Protein AF-A0A455SER4-F1 (afdb_monomer_lite)

Organism: NCBI:txid2490863

Secondary structure (DSSP, 8-state):
----HHHHHHHHHHHHHHHHHHHHHHHHHHHHHHHTT-HHHHHHHHHHHHHHHHHHHHHHHHHHHHHHHHHHHHPEEEEEEEEEEEEEEEEETTEEEEEEEEEEEEE-TTS-EEEEEEEEEHHHHHHHT--TT-EEEEEEETTEEEEEEEE-

Sequence (152 aa):
MLKDPQKKAILRQERRIGLLALLFASVCFILLLLFCNRSEVSVLFSILFLVGAIILALFDGFTRRNKKQWLARHGVSILAQITRIEERQWKADSGHYECYILHLEWISDTGRIYHFQQEIPWTQYHYQRYTPGSWCTVHIDPDDPTFYHVEA

Foldseek 3Di:
DPPDPLVVVLVVLVVVLVVLVVVLVVVLVVQCVVCVPPPVSVVVSVVVNVVSVVVSVVSVVVSVVSLVVCLVPQWDKDKWFFADKDWDWDDDPVGIFIKIKTWTWDQDPVRDIDIDIDIGGPVVCVVVVDDGGDIWIKTARPVGRVSIDTPD

Radius of gyration: 19.53 Å; chains: 1; 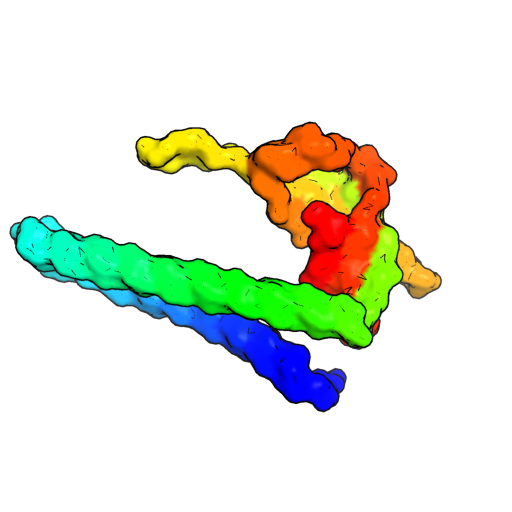bounding box: 49×31×50 Å

Structure (mmCIF, N/CA/C/O backbone):
data_AF-A0A455SER4-F1
#
_entry.id   AF-A0A455SER4-F1
#
loop_
_atom_site.group_PDB
_atom_site.id
_atom_site.type_symbol
_atom_site.label_atom_id
_atom_site.label_alt_id
_atom_site.label_comp_id
_atom_site.label_asym_id
_atom_site.label_entity_id
_atom_site.label_seq_id
_atom_site.pdbx_PDB_ins_code
_atom_site.Cartn_x
_atom_site.Cartn_y
_atom_site.Cartn_z
_atom_site.occupancy
_atom_site.B_iso_or_equiv
_atom_site.auth_seq_id
_atom_site.auth_comp_id
_atom_site.auth_asym_id
_atom_site.auth_atom_id
_atom_site.pdbx_PDB_model_num
ATOM 1 N N . MET A 1 1 ? -17.302 -14.352 -3.147 1.00 47.25 1 MET A N 1
ATOM 2 C CA . MET A 1 1 ? -17.725 -14.386 -4.572 1.00 47.25 1 MET A CA 1
ATOM 3 C C . MET A 1 1 ? -17.657 -12.950 -5.092 1.00 47.25 1 MET A C 1
ATOM 5 O O . MET A 1 1 ? -18.472 -12.151 -4.661 1.00 47.25 1 MET A O 1
ATOM 9 N N . LEU A 1 2 ? -16.666 -12.573 -5.916 1.00 53.22 2 LEU A N 1
ATOM 10 C CA . LEU A 1 2 ? -16.524 -11.189 -6.415 1.00 53.22 2 LEU A CA 1
ATOM 11 C C . LEU A 1 2 ? -17.701 -10.833 -7.341 1.00 53.22 2 LEU A C 1
ATOM 13 O O . LEU A 1 2 ? -17.657 -11.144 -8.533 1.00 53.22 2 LEU A O 1
ATOM 17 N N . LYS A 1 3 ? -18.757 -10.229 -6.785 1.00 66.25 3 LYS A N 1
ATOM 18 C CA . LYS A 1 3 ? -19.923 -9.745 -7.543 1.00 66.25 3 LYS A CA 1
ATOM 19 C C . LYS A 1 3 ? -19.673 -8.396 -8.219 1.00 66.25 3 LYS A C 1
ATOM 21 O O . LYS A 1 3 ? -20.379 -8.077 -9.167 1.00 66.25 3 LYS A O 1
ATOM 26 N N . ASP A 1 4 ? -18.657 -7.647 -7.792 1.00 80.50 4 ASP A N 1
ATOM 27 C CA . ASP A 1 4 ? -18.349 -6.344 -8.376 1.00 80.50 4 ASP A CA 1
ATOM 28 C C . ASP A 1 4 ? -17.387 -6.467 -9.585 1.00 80.50 4 ASP A C 1
ATOM 30 O O . ASP A 1 4 ? -16.215 -6.848 -9.423 1.00 80.50 4 ASP A O 1
ATOM 34 N N . PRO A 1 5 ? -17.849 -6.154 -10.814 1.00 84.00 5 PRO A N 1
ATOM 35 C CA . PRO A 1 5 ? -17.015 -6.197 -12.011 1.00 84.00 5 PRO A CA 1
ATOM 36 C C . PRO A 1 5 ? -15.859 -5.182 -11.979 1.00 84.00 5 PRO A C 1
ATOM 38 O O . PRO A 1 5 ? -14.802 -5.474 -12.547 1.00 84.00 5 PRO A O 1
ATOM 41 N N . GLN A 1 6 ? -16.008 -4.040 -11.299 1.00 84.81 6 GLN A N 1
ATOM 42 C CA . GLN A 1 6 ? -14.956 -3.028 -11.156 1.00 84.81 6 GLN A CA 1
ATOM 43 C C . GLN A 1 6 ? -13.841 -3.519 -10.234 1.00 84.81 6 GLN A C 1
ATOM 45 O O . GLN A 1 6 ? -12.675 -3.496 -10.634 1.00 84.81 6 GLN A O 1
ATOM 50 N N . LYS A 1 7 ? -14.175 -4.067 -9.057 1.00 85.44 7 LYS A N 1
ATOM 51 C CA . LYS A 1 7 ? -13.174 -4.669 -8.155 1.00 85.44 7 LYS A CA 1
ATOM 52 C C . LYS A 1 7 ? -12.386 -5.774 -8.865 1.00 85.44 7 LYS A C 1
ATOM 54 O O . LYS A 1 7 ? -11.157 -5.828 -8.799 1.00 85.44 7 LYS A O 1
ATOM 59 N N . LYS A 1 8 ? -13.077 -6.635 -9.622 1.00 87.06 8 LYS A N 1
ATOM 60 C CA . LYS A 1 8 ? -12.439 -7.701 -10.412 1.00 87.06 8 LYS A CA 1
ATOM 61 C C . LYS A 1 8 ? -11.507 -7.151 -11.495 1.00 87.06 8 LYS A C 1
ATOM 63 O O . LYS A 1 8 ? -10.473 -7.764 -11.765 1.00 87.06 8 LYS A O 1
ATOM 68 N N . ALA A 1 9 ? -11.860 -6.033 -12.128 1.00 87.38 9 ALA A N 1
ATOM 69 C CA . ALA A 1 9 ? -11.006 -5.369 -13.107 1.00 87.38 9 ALA A CA 1
ATOM 70 C C . ALA A 1 9 ? -9.727 -4.821 -12.456 1.00 87.38 9 ALA A C 1
ATOM 72 O O . ALA A 1 9 ? -8.644 -5.092 -12.972 1.00 87.38 9 ALA A O 1
ATOM 73 N N . ILE A 1 10 ? -9.839 -4.166 -11.295 1.00 87.00 10 ILE A N 1
ATOM 74 C CA . ILE A 1 10 ? -8.695 -3.632 -10.536 1.00 87.00 10 ILE A CA 1
ATOM 75 C C . ILE A 1 10 ? -7.736 -4.762 -10.139 1.00 87.00 10 ILE A C 1
ATOM 77 O O . ILE A 1 10 ? -6.555 -4.708 -10.470 1.00 87.00 10 ILE A O 1
ATOM 81 N N . LEU A 1 11 ? -8.244 -5.845 -9.542 1.00 86.44 11 LEU A N 1
ATOM 82 C CA . LEU A 1 11 ? -7.418 -6.997 -9.149 1.00 86.44 11 LEU A CA 1
ATOM 83 C C . LEU A 1 11 ? -6.730 -7.676 -10.344 1.00 86.44 11 LEU A C 1
ATOM 85 O O . LEU A 1 11 ? -5.589 -8.132 -10.254 1.00 86.44 11 LEU A O 1
ATOM 89 N N . ARG A 1 12 ? -7.414 -7.768 -11.492 1.00 87.31 12 ARG A N 1
ATOM 90 C CA . ARG A 1 12 ? -6.798 -8.272 -12.731 1.00 87.31 12 ARG A CA 1
ATOM 91 C C . ARG A 1 12 ? -5.705 -7.333 -13.227 1.00 87.31 12 ARG A C 1
ATOM 93 O O . ARG A 1 12 ? -4.706 -7.818 -13.750 1.00 87.31 12 ARG A O 1
ATOM 100 N N . GLN A 1 13 ? -5.903 -6.026 -13.099 1.00 86.31 13 GLN A N 1
ATOM 101 C CA . GLN A 1 13 ? -4.937 -5.021 -13.517 1.00 86.31 13 GLN A CA 1
ATOM 102 C C . GLN A 1 13 ? -3.674 -5.064 -12.648 1.00 86.31 13 GLN A C 1
ATOM 104 O O . GLN A 1 13 ? -2.589 -5.143 -13.216 1.00 86.31 13 GLN A O 1
ATOM 109 N N . GLU A 1 14 ? -3.797 -5.159 -11.319 1.00 84.69 14 GLU A N 1
ATOM 110 C CA . GLU A 1 14 ? -2.652 -5.343 -10.404 1.00 84.69 14 GLU A CA 1
ATOM 111 C C . GLU A 1 14 ? -1.818 -6.581 -10.789 1.00 84.69 14 GLU A C 1
ATOM 113 O O . GLU A 1 14 ? -0.600 -6.501 -10.948 1.00 84.69 14 GLU A O 1
ATOM 118 N N . ARG A 1 15 ? -2.476 -7.721 -11.054 1.00 85.69 15 ARG A N 1
ATOM 119 C CA . ARG A 1 15 ? -1.786 -8.948 -11.499 1.00 85.69 15 ARG A CA 1
ATOM 120 C C . ARG A 1 15 ? -1.098 -8.789 -12.857 1.00 85.69 15 ARG A C 1
ATOM 122 O O . ARG A 1 15 ? -0.005 -9.315 -13.058 1.00 85.69 15 ARG A O 1
ATOM 129 N N . ARG A 1 16 ? -1.734 -8.089 -13.802 1.00 86.50 16 ARG A N 1
ATOM 130 C CA . ARG A 1 16 ? -1.175 -7.851 -15.143 1.00 86.50 16 ARG A CA 1
ATOM 131 C C . ARG A 1 16 ? 0.046 -6.944 -15.096 1.00 86.50 16 ARG A C 1
ATOM 133 O O . ARG A 1 16 ? 0.988 -7.215 -15.827 1.00 86.50 16 ARG A O 1
ATOM 140 N N . ILE A 1 17 ? 0.048 -5.919 -14.248 1.00 85.31 17 ILE A N 1
ATOM 141 C CA . ILE A 1 17 ? 1.193 -5.010 -14.102 1.00 85.31 17 ILE A CA 1
ATOM 142 C C . ILE A 1 17 ? 2.420 -5.777 -13.614 1.00 85.31 17 ILE A C 1
ATOM 144 O O . ILE A 1 17 ? 3.478 -5.656 -14.224 1.00 85.31 17 ILE A O 1
ATOM 148 N N . GLY A 1 18 ? 2.269 -6.636 -12.599 1.00 81.00 18 GLY A N 1
ATOM 149 C CA . GLY A 1 18 ? 3.369 -7.481 -12.122 1.00 81.00 18 GLY A CA 1
ATOM 150 C C . GLY A 1 18 ? 3.931 -8.401 -13.213 1.00 81.00 18 GLY A C 1
ATOM 151 O O . GLY A 1 18 ? 5.145 -8.479 -13.395 1.00 81.00 18 GLY A O 1
ATOM 152 N N . LEU A 1 19 ? 3.057 -9.045 -13.995 1.00 87.94 19 LEU A N 1
ATOM 153 C CA . LEU A 1 19 ? 3.478 -9.905 -15.107 1.00 87.94 19 LEU A CA 1
ATOM 154 C C . LEU A 1 19 ? 4.191 -9.111 -16.215 1.00 87.94 19 LEU A C 1
ATOM 156 O O . LEU A 1 19 ? 5.236 -9.534 -16.702 1.00 87.94 19 LEU A O 1
ATOM 160 N N . LEU A 1 20 ? 3.639 -7.959 -16.608 1.00 86.94 20 LEU A N 1
ATOM 161 C CA . LEU A 1 20 ? 4.221 -7.094 -17.635 1.00 86.94 20 LEU A CA 1
ATOM 162 C C . LEU A 1 20 ? 5.584 -6.552 -17.204 1.00 86.94 20 LEU A C 1
ATOM 164 O O . LEU A 1 20 ? 6.504 -6.553 -18.015 1.00 86.94 20 LEU A O 1
ATOM 168 N N . ALA A 1 21 ? 5.737 -6.153 -15.940 1.00 83.06 21 ALA A N 1
ATOM 169 C CA . ALA A 1 21 ? 7.014 -5.704 -15.395 1.00 83.06 21 ALA A CA 1
ATOM 170 C C . ALA A 1 21 ? 8.077 -6.816 -15.438 1.00 83.06 21 ALA A C 1
ATOM 172 O O . ALA A 1 21 ? 9.214 -6.567 -15.834 1.00 83.06 21 ALA A O 1
ATOM 173 N N . LEU A 1 22 ? 7.701 -8.055 -15.106 1.00 85.06 22 LEU A N 1
ATOM 174 C CA . LEU A 1 22 ? 8.615 -9.202 -15.117 1.00 85.06 22 LEU A CA 1
ATOM 175 C C . LEU A 1 22 ? 9.032 -9.600 -16.541 1.00 85.06 22 LEU A C 1
ATOM 177 O O . LEU A 1 22 ? 10.211 -9.861 -16.799 1.00 85.06 22 LEU A O 1
ATOM 181 N N . LEU A 1 23 ? 8.083 -9.597 -17.482 1.00 87.38 23 LEU A N 1
ATOM 182 C CA . LEU A 1 23 ? 8.360 -9.822 -18.903 1.00 87.38 23 LEU A CA 1
ATOM 183 C C . LEU A 1 23 ? 9.261 -8.726 -19.472 1.00 87.38 23 LEU A C 1
ATOM 185 O O . LEU A 1 23 ? 10.238 -9.031 -20.150 1.00 87.38 23 LEU A O 1
ATOM 189 N N . PHE A 1 24 ? 8.968 -7.464 -19.158 1.00 84.44 24 PHE A N 1
ATOM 190 C CA . PHE A 1 24 ? 9.770 -6.326 -19.586 1.00 84.44 24 PHE A CA 1
ATOM 191 C C . PHE A 1 24 ? 11.208 -6.426 -19.072 1.00 84.44 24 PHE A C 1
ATOM 193 O O . PHE A 1 24 ? 12.141 -6.364 -19.868 1.00 84.44 24 PHE A O 1
ATOM 200 N N . ALA A 1 25 ? 11.397 -6.691 -17.776 1.00 81.56 25 ALA A N 1
ATOM 201 C CA . ALA A 1 25 ? 12.722 -6.880 -17.189 1.00 81.56 25 ALA A CA 1
ATOM 202 C C . ALA A 1 25 ? 13.498 -8.027 -17.861 1.00 81.56 25 ALA A C 1
ATOM 204 O O . ALA A 1 25 ? 14.681 -7.879 -18.166 1.00 81.56 25 ALA A O 1
ATOM 205 N N . SER A 1 26 ? 12.822 -9.141 -18.153 1.00 84.44 26 SER A N 1
ATOM 206 C CA . SER A 1 26 ? 13.428 -10.307 -18.808 1.00 84.44 26 SER A CA 1
ATOM 207 C C . SER A 1 26 ? 13.861 -10.000 -20.245 1.00 84.44 26 SER A C 1
ATOM 209 O O . SER A 1 26 ? 14.977 -10.334 -20.642 1.00 84.44 26 SER A O 1
ATOM 211 N N . VAL A 1 27 ? 13.010 -9.320 -21.020 1.00 85.19 27 VAL A N 1
ATOM 212 C CA . VAL A 1 27 ? 13.325 -8.892 -22.392 1.00 85.19 27 VAL A CA 1
ATOM 213 C C . VAL A 1 27 ? 14.493 -7.909 -22.390 1.00 85.19 27 VAL A C 1
ATOM 215 O O . VAL A 1 27 ? 15.440 -8.088 -23.154 1.00 85.19 27 VAL A O 1
ATOM 218 N N . CYS A 1 28 ? 14.483 -6.918 -21.498 1.00 79.50 28 CYS A N 1
ATOM 219 C CA . CYS A 1 28 ? 15.575 -5.956 -21.375 1.00 79.50 28 CYS A CA 1
ATOM 220 C C . CYS A 1 28 ? 16.900 -6.630 -20.997 1.00 79.50 28 CYS A C 1
ATOM 222 O O . CYS A 1 28 ? 17.925 -6.300 -21.586 1.00 79.50 28 CYS A O 1
ATOM 224 N N . PHE A 1 29 ? 16.885 -7.613 -20.092 1.00 79.69 29 PHE A N 1
ATOM 225 C CA . PHE A 1 29 ? 18.078 -8.375 -19.719 1.00 79.69 29 PHE A CA 1
ATOM 226 C C . PHE A 1 29 ? 18.653 -9.184 -20.893 1.00 79.69 29 PHE A C 1
ATOM 228 O O . PHE A 1 29 ? 19.852 -9.114 -21.158 1.00 79.69 29 PHE A O 1
ATOM 235 N N . ILE A 1 30 ? 17.806 -9.895 -21.649 1.00 82.81 30 ILE A N 1
ATOM 236 C CA . ILE A 1 30 ? 18.233 -10.664 -22.834 1.00 82.81 30 ILE A CA 1
ATOM 237 C C . ILE A 1 30 ? 18.843 -9.738 -23.892 1.00 82.81 30 ILE A C 1
ATOM 239 O O . ILE A 1 30 ? 19.892 -10.041 -24.458 1.00 82.81 30 ILE A O 1
ATOM 243 N N . LEU A 1 31 ? 18.212 -8.593 -24.149 1.00 75.75 31 LEU A N 1
ATOM 244 C CA . LEU A 1 31 ? 18.703 -7.625 -25.130 1.00 75.75 31 LEU A CA 1
ATOM 245 C C . LEU A 1 31 ? 20.033 -6.998 -24.692 1.00 75.75 31 LEU A C 1
ATOM 247 O O . LEU A 1 31 ? 20.923 -6.819 -25.522 1.00 75.75 31 LEU A O 1
ATOM 251 N N . LEU A 1 32 ? 20.209 -6.738 -23.396 1.00 75.38 32 LEU A N 1
ATOM 252 C CA . LEU A 1 32 ? 21.469 -6.238 -22.847 1.00 75.38 32 LEU A CA 1
ATOM 253 C C . LEU A 1 32 ? 22.604 -7.258 -23.040 1.00 75.38 32 LEU A C 1
ATOM 255 O O . LEU A 1 32 ? 23.692 -6.879 -23.469 1.00 75.38 32 LEU A O 1
ATOM 259 N N . LEU A 1 33 ? 22.337 -8.554 -22.833 1.00 78.25 33 LEU A N 1
ATOM 260 C CA . LEU A 1 33 ? 23.305 -9.626 -23.103 1.00 78.25 33 LEU A CA 1
ATOM 261 C C . LEU A 1 33 ? 23.669 -9.739 -24.591 1.00 78.25 33 LEU A C 1
ATOM 263 O O . LEU A 1 33 ? 24.837 -9.937 -24.922 1.00 78.25 33 LEU A O 1
ATOM 267 N N . LEU A 1 34 ? 22.692 -9.607 -25.492 1.00 76.94 34 LEU A N 1
ATOM 268 C CA . LEU A 1 34 ? 22.904 -9.776 -26.935 1.00 76.94 34 LEU A CA 1
ATOM 269 C C . LEU A 1 34 ? 23.644 -8.600 -27.587 1.00 76.94 34 LEU A C 1
ATOM 271 O O . LEU A 1 34 ? 24.366 -8.795 -28.564 1.00 76.94 34 LEU A O 1
ATOM 275 N N . PHE A 1 35 ? 23.469 -7.383 -27.070 1.00 73.81 35 PHE A N 1
ATOM 276 C CA . PHE A 1 35 ? 23.924 -6.158 -27.737 1.00 73.81 35 PHE A CA 1
ATOM 277 C C . PHE A 1 35 ? 24.961 -5.351 -26.948 1.00 73.81 35 PHE A C 1
ATOM 279 O O . PHE A 1 35 ? 25.285 -4.229 -27.337 1.00 73.81 35 PHE A O 1
ATOM 286 N N . CYS A 1 36 ? 25.546 -5.945 -25.903 1.00 64.50 36 CYS A N 1
ATOM 287 C CA . CYS A 1 36 ? 26.520 -5.315 -25.003 1.00 64.50 36 CYS A CA 1
ATOM 288 C C . CYS A 1 36 ? 27.722 -4.647 -25.720 1.00 64.50 36 CYS A C 1
ATOM 290 O O . CYS A 1 36 ? 28.297 -3.696 -25.204 1.00 64.50 36 CYS A O 1
ATOM 292 N N . ASN A 1 37 ? 28.064 -5.079 -26.944 1.00 66.62 37 ASN A N 1
ATOM 293 C CA . ASN A 1 37 ? 29.221 -4.586 -27.709 1.00 66.62 37 ASN A CA 1
ATOM 294 C C . ASN A 1 37 ? 28.912 -3.533 -28.799 1.00 66.62 37 ASN A C 1
ATOM 296 O O . ASN A 1 37 ? 29.829 -3.140 -29.520 1.00 66.62 37 ASN A O 1
ATOM 300 N N . ARG A 1 38 ? 27.662 -3.069 -28.970 1.00 75.25 38 ARG A N 1
ATOM 301 C CA . ARG A 1 38 ? 27.318 -2.029 -29.970 1.00 75.25 38 ARG A CA 1
ATOM 302 C C . ARG A 1 38 ? 26.713 -0.788 -29.314 1.00 75.25 38 ARG A C 1
ATOM 304 O O . ARG A 1 38 ? 25.550 -0.791 -28.918 1.00 75.25 38 ARG A O 1
ATOM 311 N N . SER A 1 39 ? 27.492 0.293 -29.273 1.00 69.50 39 SER A N 1
ATOM 312 C CA . SER A 1 39 ? 27.138 1.576 -28.645 1.00 69.50 39 SER A CA 1
ATOM 313 C C . SER A 1 39 ? 25.890 2.250 -29.230 1.00 69.50 39 SER A C 1
ATOM 315 O O . SER A 1 39 ? 25.154 2.909 -28.509 1.00 69.50 39 SER A O 1
ATOM 317 N N . GLU A 1 40 ? 25.603 2.073 -30.519 1.00 73.19 40 GLU A N 1
ATOM 318 C CA . GLU A 1 40 ? 24.405 2.655 -31.149 1.00 73.19 40 GLU A CA 1
ATOM 319 C C . GLU A 1 40 ? 23.118 1.936 -30.721 1.00 73.19 40 GLU A C 1
ATOM 321 O O . GLU A 1 40 ? 22.054 2.538 -30.571 1.00 73.19 40 GLU A O 1
ATOM 326 N N . VAL A 1 41 ? 23.224 0.631 -30.474 1.00 73.25 41 VAL A N 1
ATOM 327 C CA . VAL A 1 41 ? 22.095 -0.221 -30.107 1.00 73.25 41 VAL A CA 1
ATOM 328 C C . VAL A 1 41 ? 21.752 -0.058 -28.620 1.00 73.25 41 VAL A C 1
ATOM 330 O O . VAL A 1 41 ? 20.578 -0.094 -28.245 1.00 73.25 41 VAL A O 1
ATOM 333 N N . SER A 1 42 ? 22.748 0.208 -27.772 1.00 69.12 42 SER A N 1
ATOM 334 C CA . SER A 1 42 ? 22.532 0.445 -26.341 1.00 69.12 42 SER A CA 1
ATOM 335 C C . SER A 1 42 ? 21.749 1.736 -26.057 1.00 69.12 42 SER A C 1
ATOM 337 O O . SER A 1 42 ? 20.922 1.754 -25.142 1.00 69.12 42 SER A O 1
ATOM 339 N N . VAL A 1 43 ? 21.923 2.791 -26.864 1.00 76.56 43 VAL A N 1
ATOM 340 C CA . VAL A 1 43 ? 21.170 4.054 -26.720 1.00 76.56 43 VAL A CA 1
ATOM 341 C C . VAL A 1 43 ? 19.686 3.848 -27.029 1.00 76.56 43 VAL A C 1
ATOM 343 O O . VAL A 1 43 ? 18.830 4.246 -26.238 1.00 76.56 43 VAL A O 1
ATOM 346 N N . LEU A 1 44 ? 19.363 3.166 -28.132 1.00 76.75 44 LEU A N 1
ATOM 347 C CA . LEU A 1 44 ? 17.976 2.848 -28.491 1.00 76.75 44 LEU A CA 1
ATOM 348 C C . LEU A 1 44 ? 17.294 1.982 -27.423 1.00 76.75 44 LEU A C 1
ATOM 350 O O . LEU A 1 44 ? 16.145 2.244 -27.060 1.00 76.75 44 LEU A O 1
ATOM 354 N N . PHE A 1 45 ? 18.006 1.000 -26.861 1.00 76.75 45 PHE A N 1
ATOM 355 C CA . PHE A 1 45 ? 17.474 0.198 -25.759 1.00 76.75 45 PHE A CA 1
ATOM 356 C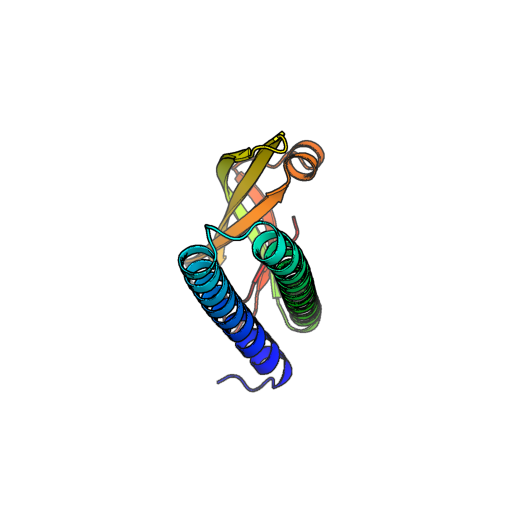 C . PHE A 1 45 ? 17.257 0.999 -24.484 1.00 76.75 45 PHE A C 1
ATOM 358 O O . PHE A 1 45 ? 16.251 0.787 -23.813 1.00 76.75 45 PHE A O 1
ATOM 365 N N . SER A 1 46 ? 18.137 1.948 -24.175 1.00 75.06 46 SER A N 1
ATOM 366 C CA . SER A 1 46 ? 17.979 2.824 -23.010 1.00 75.06 46 SER A CA 1
ATOM 367 C C . SER A 1 46 ? 16.721 3.691 -23.129 1.00 75.06 46 SER A C 1
ATOM 369 O O . SER A 1 46 ? 15.975 3.842 -22.162 1.00 75.06 46 SER A O 1
ATOM 371 N N . ILE A 1 47 ? 16.424 4.194 -24.333 1.00 82.75 47 ILE A N 1
ATOM 372 C CA . ILE A 1 47 ? 15.202 4.965 -24.609 1.00 82.75 47 ILE A CA 1
ATOM 373 C C . ILE A 1 47 ? 13.956 4.078 -24.484 1.00 82.75 47 ILE A C 1
ATOM 375 O O . ILE A 1 47 ? 13.002 4.453 -23.803 1.00 82.75 47 ILE A O 1
ATOM 379 N N . LEU A 1 48 ? 13.958 2.887 -25.091 1.00 83.06 48 LEU A N 1
ATOM 380 C CA . LEU A 1 48 ? 12.844 1.936 -24.979 1.00 83.06 48 LEU A CA 1
ATOM 381 C C . LEU A 1 48 ? 12.612 1.494 -23.529 1.00 83.06 48 LEU A C 1
ATOM 383 O O . LEU A 1 48 ? 11.463 1.379 -23.096 1.00 83.06 48 LEU A O 1
ATOM 387 N N . PHE A 1 49 ? 13.694 1.294 -22.775 1.00 83.88 49 PHE A N 1
ATOM 388 C CA . PHE A 1 49 ? 13.636 0.964 -21.359 1.00 83.88 49 PHE A CA 1
ATOM 389 C C . PHE A 1 49 ? 12.940 2.074 -20.564 1.00 83.88 49 PHE A C 1
ATOM 391 O O . PHE A 1 49 ? 11.995 1.817 -19.819 1.00 83.88 49 PHE A O 1
ATOM 398 N N . LEU A 1 50 ? 13.365 3.321 -20.778 1.00 83.12 50 LEU A N 1
ATOM 399 C CA . LEU A 1 50 ? 12.790 4.487 -20.116 1.00 83.12 50 LEU A CA 1
ATOM 400 C C . LEU A 1 50 ? 11.294 4.635 -20.429 1.00 83.12 50 LEU A C 1
ATOM 402 O O . LEU A 1 50 ? 10.488 4.809 -19.517 1.00 83.12 50 LEU A O 1
ATOM 406 N N . VAL A 1 51 ? 10.905 4.515 -21.701 1.00 87.19 51 VAL A N 1
ATOM 407 C CA . VAL A 1 51 ? 9.496 4.607 -22.117 1.00 87.19 51 VAL A CA 1
ATOM 408 C C . VAL A 1 51 ? 8.659 3.497 -21.475 1.00 87.19 51 VAL A C 1
ATOM 410 O O . VAL A 1 51 ? 7.587 3.775 -20.936 1.00 87.19 51 VAL A O 1
ATOM 413 N N . GLY A 1 52 ? 9.147 2.254 -21.473 1.00 83.25 52 GLY A N 1
ATOM 414 C CA . GLY A 1 52 ? 8.444 1.137 -20.840 1.00 83.25 52 GLY A CA 1
ATOM 415 C C . GLY A 1 52 ? 8.292 1.312 -19.327 1.00 83.25 52 GLY A C 1
ATOM 416 O O . GLY A 1 52 ? 7.203 1.091 -18.794 1.00 83.25 52 GLY A O 1
ATOM 417 N N . ALA A 1 53 ? 9.334 1.798 -18.647 1.00 83.62 53 ALA A N 1
ATOM 418 C CA . ALA A 1 53 ? 9.283 2.111 -17.221 1.00 83.62 53 ALA A CA 1
ATOM 419 C C . ALA A 1 53 ? 8.251 3.209 -16.905 1.00 83.62 53 ALA A C 1
ATOM 421 O O . ALA A 1 53 ? 7.468 3.061 -15.965 1.00 83.62 53 ALA A O 1
ATOM 422 N N . ILE A 1 54 ? 8.183 4.271 -17.719 1.00 86.75 54 ILE A N 1
ATOM 423 C CA . ILE A 1 54 ? 7.189 5.346 -17.565 1.00 86.75 54 ILE A CA 1
ATOM 424 C C . ILE A 1 54 ? 5.766 4.803 -17.742 1.00 86.75 54 ILE A C 1
ATOM 426 O O . ILE A 1 54 ? 4.892 5.097 -16.927 1.00 86.75 54 ILE A O 1
ATOM 430 N N . ILE A 1 55 ? 5.519 3.986 -18.771 1.00 87.12 55 ILE A N 1
ATOM 431 C CA . ILE A 1 55 ? 4.193 3.394 -19.013 1.00 87.12 55 ILE A CA 1
ATOM 432 C C . ILE A 1 55 ? 3.774 2.507 -17.834 1.00 87.12 55 ILE A C 1
ATOM 434 O O . ILE A 1 55 ? 2.637 2.614 -17.370 1.00 87.12 55 ILE A O 1
ATOM 438 N N . LEU A 1 56 ? 4.681 1.670 -17.318 1.00 86.44 56 LEU A N 1
ATOM 439 C CA . LEU A 1 56 ? 4.418 0.823 -16.150 1.00 86.44 56 LEU A CA 1
ATOM 440 C C . LEU A 1 56 ? 4.102 1.656 -14.902 1.00 86.44 56 LEU A C 1
ATOM 442 O O . LEU A 1 56 ? 3.119 1.367 -14.218 1.00 86.44 56 LEU A O 1
ATOM 446 N N . ALA A 1 57 ? 4.870 2.717 -14.643 1.00 82.88 57 ALA A N 1
ATOM 447 C CA . ALA A 1 57 ? 4.637 3.623 -13.519 1.00 82.88 57 ALA A CA 1
ATOM 448 C C . ALA A 1 57 ? 3.275 4.333 -13.618 1.00 82.88 57 ALA A C 1
ATOM 450 O O . ALA A 1 57 ? 2.544 4.427 -12.630 1.00 82.88 57 ALA A O 1
ATOM 451 N N . LEU A 1 58 ? 2.891 4.785 -14.817 1.00 86.38 58 LEU A N 1
ATOM 452 C CA . LEU A 1 58 ? 1.571 5.373 -15.057 1.00 86.38 58 LEU A CA 1
ATOM 453 C C . LEU A 1 58 ? 0.453 4.355 -14.801 1.00 86.38 58 LEU A C 1
ATOM 455 O O . LEU A 1 58 ? -0.521 4.676 -14.118 1.00 86.38 58 LEU A O 1
ATOM 459 N N . PHE A 1 59 ? 0.593 3.128 -15.308 1.00 87.31 59 PHE A N 1
ATOM 460 C CA . PHE A 1 59 ? -0.391 2.060 -15.107 1.00 87.31 59 PHE A CA 1
ATOM 461 C C . PHE A 1 59 ? -0.560 1.679 -13.633 1.00 87.31 59 PHE A C 1
ATOM 463 O O . PHE A 1 59 ? -1.697 1.503 -13.179 1.00 87.31 59 PHE A O 1
ATOM 470 N N . ASP A 1 60 ? 0.535 1.579 -12.881 1.00 84.69 60 ASP A N 1
ATOM 471 C CA . ASP A 1 60 ? 0.495 1.348 -11.434 1.00 84.69 60 ASP A CA 1
ATOM 472 C C . ASP A 1 60 ? -0.230 2.497 -10.720 1.00 84.69 60 ASP A C 1
ATOM 474 O O . ASP A 1 60 ? -1.199 2.274 -9.990 1.00 84.69 60 ASP A O 1
ATOM 478 N N . GLY A 1 61 ? 0.126 3.745 -11.040 1.00 86.00 61 GLY A N 1
ATOM 479 C CA . GLY A 1 61 ? -0.539 4.934 -10.507 1.00 86.00 61 GLY A CA 1
ATOM 480 C C . GLY A 1 61 ? -2.051 4.960 -10.768 1.00 86.00 61 GLY A C 1
ATOM 481 O O . GLY A 1 61 ? -2.833 5.230 -9.853 1.00 86.00 61 GLY A O 1
ATOM 482 N N . PHE A 1 62 ? -2.492 4.631 -11.986 1.00 88.06 62 PHE A N 1
ATOM 483 C CA . PHE A 1 62 ? -3.919 4.520 -12.313 1.00 88.06 62 PHE A CA 1
ATOM 484 C C . PHE A 1 62 ? -4.617 3.420 -11.511 1.00 88.06 62 PHE A C 1
ATOM 486 O O . PHE A 1 62 ? -5.721 3.630 -11.009 1.00 88.06 62 PHE A O 1
ATOM 493 N N . THR A 1 63 ? -3.974 2.264 -11.353 1.00 87.94 63 THR A N 1
ATOM 494 C CA . THR A 1 63 ? -4.544 1.129 -10.614 1.00 87.94 63 THR A CA 1
ATOM 495 C C . THR A 1 63 ? -4.732 1.475 -9.141 1.00 87.94 63 THR A C 1
ATOM 497 O O . THR A 1 63 ? -5.820 1.275 -8.598 1.00 87.94 63 THR A O 1
ATOM 500 N N . ARG A 1 64 ? -3.722 2.098 -8.518 1.00 86.88 64 ARG A N 1
ATOM 501 C CA . ARG A 1 64 ? -3.794 2.586 -7.133 1.00 86.88 64 ARG A CA 1
ATOM 502 C C . ARG A 1 64 ? -4.900 3.628 -6.950 1.00 86.88 64 ARG A C 1
ATOM 504 O O . ARG A 1 64 ? -5.662 3.547 -5.988 1.00 86.88 64 ARG A O 1
ATOM 511 N N . ARG A 1 65 ? -5.044 4.575 -7.886 1.00 88.25 65 ARG A N 1
ATOM 512 C CA . ARG A 1 65 ? -6.129 5.577 -7.858 1.00 88.25 65 ARG A CA 1
ATOM 513 C C . ARG A 1 65 ? -7.508 4.930 -7.958 1.00 88.25 65 ARG A C 1
ATOM 515 O O . ARG A 1 65 ? -8.380 5.264 -7.162 1.00 88.25 65 ARG A O 1
ATOM 522 N N . ASN A 1 66 ? -7.693 3.987 -8.880 1.00 89.94 66 ASN A N 1
ATOM 523 C CA . ASN A 1 66 ? -8.961 3.272 -9.044 1.00 89.94 66 ASN A CA 1
ATOM 524 C C . ASN A 1 66 ? -9.309 2.454 -7.795 1.00 89.94 66 ASN A C 1
ATOM 526 O O . ASN A 1 66 ? -10.454 2.477 -7.348 1.00 89.94 66 ASN A O 1
ATOM 530 N N . LYS A 1 67 ? -8.318 1.787 -7.191 1.00 90.25 67 LYS A N 1
ATOM 531 C CA . LYS A 1 67 ? -8.467 1.081 -5.913 1.00 90.25 67 LYS A CA 1
ATOM 532 C C . LYS A 1 67 ? -8.915 2.019 -4.797 1.00 90.25 67 LYS A C 1
ATOM 534 O O . LYS A 1 67 ? -9.916 1.738 -4.145 1.00 90.25 67 LYS A O 1
ATOM 539 N N . LYS A 1 68 ? -8.233 3.156 -4.628 1.00 89.88 68 LYS A N 1
ATOM 540 C CA . LYS A 1 68 ? -8.599 4.175 -3.634 1.00 89.88 68 LYS A CA 1
ATOM 541 C C . LYS A 1 68 ? -10.020 4.695 -3.853 1.00 89.88 68 LYS A C 1
ATOM 543 O O . LYS A 1 68 ? -10.793 4.760 -2.907 1.00 89.88 68 LYS A O 1
ATOM 548 N N . GLN A 1 69 ? -10.387 5.024 -5.091 1.00 90.56 69 GLN A N 1
ATOM 549 C CA . GLN A 1 69 ? -11.736 5.498 -5.420 1.00 90.56 69 GLN A CA 1
ATOM 550 C C . GLN A 1 69 ? -12.812 4.444 -5.153 1.00 90.56 69 GLN A C 1
ATOM 552 O O . GLN A 1 69 ? -13.891 4.784 -4.674 1.00 90.56 69 GLN A O 1
ATOM 557 N N . TRP A 1 70 ? -12.531 3.177 -5.458 1.00 92.94 70 TRP A N 1
ATOM 558 C CA . TRP A 1 70 ? -13.457 2.090 -5.169 1.00 92.94 70 TRP A CA 1
ATOM 559 C C . TRP A 1 70 ? -13.640 1.911 -3.658 1.00 92.94 70 TRP A C 1
ATOM 561 O O . TRP A 1 70 ? -14.775 1.861 -3.191 1.00 92.94 70 TRP A O 1
ATOM 571 N N . LEU A 1 71 ? -12.542 1.902 -2.893 1.00 93.50 71 LEU A N 1
ATOM 572 C CA . LEU A 1 71 ? -12.560 1.793 -1.430 1.00 93.50 71 LEU A CA 1
ATOM 573 C C . LEU A 1 71 ? -13.244 2.985 -0.756 1.00 93.50 71 LEU A C 1
ATOM 575 O O . LEU A 1 71 ? -13.960 2.796 0.216 1.00 93.50 71 LEU A O 1
ATOM 579 N N . ALA A 1 72 ? -13.102 4.192 -1.301 1.00 88.69 72 ALA A N 1
ATOM 580 C CA . ALA A 1 72 ? -13.807 5.369 -0.798 1.00 88.69 72 ALA A CA 1
ATOM 581 C C . ALA A 1 72 ? -15.336 5.284 -0.979 1.00 88.69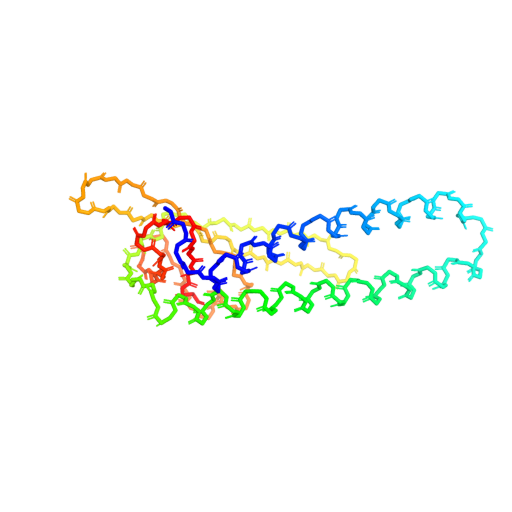 72 ALA A C 1
ATOM 583 O O . ALA A 1 72 ? -16.070 5.961 -0.268 1.00 88.69 72 ALA A O 1
ATOM 584 N N . ARG A 1 73 ? -15.823 4.488 -1.942 1.00 89.75 73 ARG A N 1
ATOM 585 C CA . ARG A 1 73 ? -17.261 4.338 -2.234 1.00 89.75 73 ARG A CA 1
ATOM 586 C C . ARG A 1 73 ? -17.892 3.108 -1.593 1.00 89.75 73 ARG A C 1
ATOM 588 O O . ARG A 1 73 ? -19.056 3.166 -1.217 1.00 89.75 73 ARG A O 1
ATOM 595 N N . HIS A 1 74 ? -17.153 2.005 -1.529 1.00 91.50 74 HIS A N 1
ATOM 596 C CA . HIS A 1 74 ? -17.684 0.694 -1.137 1.00 91.50 74 HIS A CA 1
ATOM 597 C C . HIS A 1 74 ? -16.959 0.078 0.060 1.00 91.50 74 HIS A C 1
ATOM 599 O O . HIS A 1 74 ? -17.435 -0.906 0.619 1.00 91.50 74 HIS A O 1
ATOM 605 N N . GLY A 1 75 ? -15.794 0.612 0.424 1.00 91.06 75 GLY A N 1
ATOM 606 C CA . GLY A 1 75 ? -15.026 0.132 1.561 1.00 91.06 75 GLY A CA 1
ATOM 607 C C . GLY A 1 75 ? -15.581 0.638 2.888 1.00 91.06 75 GLY A C 1
ATOM 608 O O . GLY A 1 75 ? -16.368 1.583 2.952 1.00 91.06 75 GLY A O 1
ATOM 609 N N . VAL A 1 76 ? -15.118 0.010 3.960 1.00 93.31 76 VAL A N 1
ATOM 610 C CA . VAL A 1 76 ? -15.364 0.430 5.339 1.00 93.31 76 VAL A CA 1
ATOM 611 C C . VAL A 1 76 ? -14.105 1.096 5.873 1.00 93.31 76 VAL A C 1
ATOM 613 O O . VAL A 1 76 ? -12.991 0.668 5.572 1.00 93.31 76 VAL A O 1
ATOM 616 N N . SER A 1 77 ? -14.291 2.161 6.648 1.00 94.38 77 SER A N 1
ATOM 617 C CA . SER A 1 77 ? -13.210 2.853 7.342 1.00 94.38 77 SER A CA 1
ATOM 618 C C . SER A 1 77 ? -13.011 2.250 8.729 1.00 94.38 77 SER A C 1
ATOM 620 O O . SER A 1 77 ? -13.968 2.136 9.496 1.00 94.38 77 SER A O 1
ATOM 622 N N . ILE A 1 78 ? -11.779 1.866 9.041 1.00 94.44 78 ILE A N 1
ATOM 623 C CA . ILE A 1 78 ? -11.370 1.353 10.350 1.00 94.44 78 ILE A CA 1
ATOM 624 C C . ILE A 1 78 ? -10.189 2.164 10.880 1.00 94.44 78 ILE A C 1
ATOM 626 O O . ILE A 1 78 ? -9.422 2.747 10.113 1.00 94.44 78 ILE A O 1
ATOM 630 N N . LEU A 1 79 ? -10.019 2.167 12.200 1.00 95.06 79 LEU A N 1
ATOM 631 C CA . LEU A 1 79 ? -8.822 2.697 12.844 1.00 95.06 79 LEU A CA 1
ATOM 632 C C . LEU A 1 79 ? -7.869 1.536 13.131 1.00 95.06 79 LEU A C 1
ATOM 634 O O . LEU A 1 79 ? -8.193 0.642 13.913 1.00 95.06 79 LEU A O 1
ATOM 638 N N . ALA A 1 80 ? -6.704 1.554 12.489 1.00 95.38 80 ALA A N 1
ATOM 639 C CA . ALA A 1 80 ? -5.625 0.604 12.731 1.00 95.38 80 ALA A CA 1
ATOM 640 C C . ALA A 1 80 ? -4.500 1.290 13.511 1.00 95.38 80 ALA A C 1
ATOM 642 O O . ALA A 1 80 ? -4.153 2.441 13.237 1.00 95.38 80 ALA A O 1
ATOM 643 N N . GLN A 1 81 ? -3.930 0.591 14.485 1.00 96.25 81 GLN A N 1
ATOM 644 C CA . GLN A 1 81 ? -2.834 1.099 15.297 1.00 96.25 81 GLN A CA 1
ATOM 645 C C . GLN A 1 81 ? -1.501 0.846 14.599 1.00 96.25 81 GLN A C 1
ATOM 647 O O . GLN A 1 81 ? -1.251 -0.260 14.127 1.00 96.25 81 GLN A O 1
ATOM 652 N N . ILE A 1 82 ? -0.614 1.835 14.570 1.00 95.31 82 ILE A N 1
ATOM 653 C CA . ILE A 1 82 ? 0.762 1.647 14.110 1.00 95.31 82 ILE A CA 1
ATOM 654 C C . ILE A 1 82 ? 1.503 0.812 15.151 1.00 95.31 82 ILE A C 1
ATOM 656 O O . ILE A 1 82 ? 1.694 1.249 16.282 1.00 95.31 82 ILE A O 1
ATOM 660 N N . THR A 1 83 ? 1.956 -0.377 14.780 1.00 96.12 83 THR A N 1
ATOM 661 C CA . THR A 1 83 ? 2.696 -1.267 15.686 1.00 96.12 83 THR A CA 1
ATOM 662 C C . THR A 1 83 ? 4.198 -1.102 15.537 1.00 96.12 83 THR A C 1
ATOM 664 O O . THR A 1 83 ? 4.943 -1.195 16.513 1.00 96.12 83 THR A O 1
ATOM 667 N N . ARG A 1 84 ? 4.661 -0.829 14.315 1.00 94.81 84 ARG A N 1
ATOM 668 C CA . ARG A 1 84 ? 6.078 -0.674 13.995 1.00 94.81 84 ARG A CA 1
ATOM 669 C C . ARG A 1 84 ? 6.259 0.263 12.812 1.00 94.81 84 ARG A C 1
ATOM 671 O O . ARG A 1 84 ? 5.443 0.305 11.899 1.00 94.81 84 ARG A O 1
ATOM 678 N N . ILE A 1 85 ? 7.380 0.969 12.815 1.00 93.25 85 ILE A N 1
ATOM 679 C CA . ILE A 1 85 ? 7.850 1.767 11.688 1.00 93.25 85 ILE A CA 1
ATOM 680 C C . ILE A 1 85 ? 9.182 1.158 11.257 1.00 93.25 85 ILE A C 1
ATOM 682 O O . ILE A 1 85 ? 10.070 0.943 12.082 1.00 93.25 85 ILE A O 1
ATOM 686 N N . GLU A 1 86 ? 9.287 0.786 9.989 1.00 94.12 86 GLU A N 1
ATOM 687 C CA . GLU A 1 86 ? 10.507 0.259 9.384 1.00 94.12 86 GLU A CA 1
ATOM 688 C C . GLU A 1 86 ? 11.078 1.313 8.447 1.00 94.12 86 GLU A C 1
ATOM 690 O O . GLU A 1 86 ? 10.396 1.786 7.546 1.00 94.12 86 GLU A O 1
ATOM 695 N N . GLU A 1 87 ? 12.334 1.668 8.655 1.00 90.75 87 GLU A N 1
ATOM 696 C CA . GLU A 1 87 ? 13.060 2.558 7.766 1.00 90.75 87 GLU A CA 1
ATOM 697 C C . GLU A 1 87 ? 13.760 1.739 6.680 1.00 90.75 87 GLU A C 1
ATOM 699 O O . GLU A 1 87 ? 14.428 0.740 6.966 1.00 90.75 87 GLU A O 1
ATOM 704 N N . ARG A 1 88 ? 13.607 2.157 5.423 1.00 89.31 88 ARG A N 1
ATOM 705 C CA . ARG A 1 88 ? 14.329 1.598 4.284 1.00 89.31 88 ARG A CA 1
ATOM 706 C C . ARG A 1 88 ? 15.142 2.682 3.616 1.00 89.31 88 ARG A C 1
ATOM 708 O O . ARG A 1 88 ? 14.603 3.622 3.039 1.00 89.31 88 ARG A O 1
ATOM 715 N N . GLN A 1 89 ? 16.451 2.481 3.642 1.00 86.56 89 GLN A N 1
ATOM 716 C CA . GLN A 1 89 ? 17.405 3.315 2.936 1.00 86.56 89 GLN A CA 1
ATOM 717 C C . GLN A 1 89 ? 18.030 2.520 1.795 1.00 86.56 89 GLN A C 1
ATOM 719 O O . GLN A 1 89 ? 18.473 1.384 1.984 1.00 86.56 89 GLN A O 1
ATOM 724 N N . TRP A 1 90 ? 18.110 3.126 0.615 1.00 82.00 90 TRP A N 1
ATOM 725 C CA . TRP A 1 90 ? 18.954 2.618 -0.460 1.00 82.00 90 TRP A CA 1
ATOM 726 C C . TRP A 1 90 ? 19.727 3.746 -1.127 1.00 82.00 90 TRP A C 1
ATOM 728 O O . TRP A 1 90 ? 19.256 4.872 -1.308 1.00 82.00 90 TRP A O 1
ATOM 738 N N . LYS A 1 91 ? 20.960 3.417 -1.504 1.00 74.12 91 LYS A N 1
ATOM 739 C CA . LYS A 1 91 ? 21.833 4.305 -2.256 1.00 74.12 91 LYS A CA 1
ATOM 740 C C . LYS A 1 91 ? 21.650 4.001 -3.737 1.00 74.12 91 LYS A C 1
ATOM 742 O O . LYS A 1 91 ? 21.946 2.892 -4.172 1.00 74.12 91 LYS A O 1
ATOM 747 N N . ALA A 1 92 ? 21.156 4.977 -4.485 1.00 70.44 92 ALA A N 1
ATOM 748 C CA . ALA A 1 92 ? 21.179 4.951 -5.940 1.00 70.44 92 ALA A CA 1
ATOM 749 C C . ALA A 1 92 ? 22.259 5.918 -6.441 1.00 70.44 92 ALA A C 1
ATOM 751 O O . ALA A 1 92 ? 22.659 6.838 -5.725 1.00 70.44 92 ALA A O 1
ATOM 752 N N . ASP A 1 93 ? 22.698 5.751 -7.686 1.00 69.12 93 ASP A N 1
ATOM 753 C CA . ASP A 1 93 ? 23.676 6.657 -8.306 1.00 69.12 93 ASP A CA 1
ATOM 754 C C . ASP A 1 93 ? 23.167 8.111 -8.375 1.00 69.12 93 ASP A C 1
ATOM 756 O O . ASP A 1 93 ? 23.956 9.052 -8.405 1.00 69.12 93 ASP A O 1
ATOM 760 N N . SER A 1 94 ? 21.843 8.304 -8.336 1.00 70.94 94 SER A N 1
ATOM 761 C CA . SER A 1 94 ? 21.172 9.608 -8.309 1.00 70.94 94 SER A CA 1
ATOM 762 C C . SER A 1 94 ? 20.997 10.220 -6.910 1.00 70.94 94 SER A C 1
ATOM 764 O O . SER A 1 94 ? 20.540 11.360 -6.823 1.00 70.94 94 SER A O 1
ATOM 766 N N . GLY A 1 95 ? 21.330 9.512 -5.821 1.00 72.25 95 GLY A N 1
ATOM 767 C CA . GLY A 1 95 ? 21.216 10.040 -4.455 1.00 72.25 95 GLY A CA 1
ATOM 768 C C . GLY A 1 95 ? 20.848 9.013 -3.379 1.00 72.25 95 GLY A C 1
ATOM 769 O O . GLY A 1 95 ? 20.830 7.800 -3.598 1.00 72.25 95 GLY A O 1
ATOM 770 N N . HIS A 1 96 ? 20.578 9.511 -2.171 1.00 74.19 96 HIS A N 1
ATOM 771 C CA . HIS A 1 96 ? 20.024 8.715 -1.074 1.00 74.19 96 HIS A CA 1
ATOM 772 C C . HIS A 1 96 ? 18.505 8.731 -1.155 1.00 74.19 96 HIS A C 1
ATOM 774 O O . HIS A 1 96 ? 17.890 9.796 -1.181 1.00 74.19 96 HIS A O 1
ATOM 780 N N . TYR A 1 97 ? 17.922 7.540 -1.219 1.00 78.69 97 TYR A N 1
ATOM 781 C CA . TYR A 1 97 ? 16.487 7.349 -1.151 1.00 78.69 97 TYR A CA 1
ATOM 782 C C . TYR A 1 97 ? 16.154 6.735 0.195 1.00 78.69 97 TYR A C 1
ATOM 784 O O . TYR A 1 97 ? 16.756 5.745 0.612 1.00 78.69 97 TYR A O 1
ATOM 792 N N . GLU A 1 98 ? 15.185 7.349 0.853 1.00 83.19 98 GLU A N 1
ATOM 793 C CA . GLU A 1 98 ? 14.701 6.944 2.157 1.00 83.19 98 GLU A CA 1
ATOM 794 C C . GLU A 1 98 ? 13.176 6.875 2.098 1.00 83.19 98 GLU A C 1
ATOM 796 O O . GLU A 1 98 ? 12.497 7.833 1.701 1.00 83.19 98 GLU A O 1
ATOM 801 N N . CYS A 1 99 ? 12.632 5.717 2.455 1.00 88.31 99 CYS A N 1
ATOM 802 C CA . CYS A 1 99 ? 11.206 5.540 2.663 1.00 88.31 99 CYS A CA 1
ATOM 803 C C . CYS A 1 99 ? 10.948 4.827 3.987 1.00 88.31 99 CYS A C 1
ATOM 805 O O . CYS A 1 99 ? 11.786 4.089 4.505 1.00 88.31 99 CYS A O 1
ATOM 807 N N . TYR A 1 100 ? 9.765 5.062 4.534 1.00 89.75 100 TYR A N 1
ATOM 808 C CA . TYR A 1 100 ? 9.313 4.458 5.775 1.00 89.75 100 TYR A CA 1
ATOM 809 C C . TYR A 1 100 ? 8.141 3.537 5.479 1.00 89.75 100 TYR A C 1
ATOM 811 O O . TYR A 1 100 ? 7.221 3.906 4.755 1.00 89.75 100 TYR A O 1
ATOM 819 N N . ILE A 1 101 ? 8.148 2.344 6.055 1.00 93.00 101 ILE A N 1
ATOM 820 C CA . ILE A 1 101 ? 7.027 1.414 6.011 1.00 93.00 101 ILE A CA 1
ATOM 821 C C . ILE A 1 101 ? 6.349 1.443 7.370 1.00 93.00 101 ILE A C 1
ATOM 823 O O . ILE A 1 101 ? 6.915 1.011 8.378 1.00 93.00 101 ILE A O 1
ATOM 827 N N . LEU A 1 102 ? 5.118 1.940 7.390 1.00 94.00 102 LEU A N 1
ATOM 828 C CA . LEU A 1 102 ? 4.237 1.793 8.536 1.00 94.00 102 LEU A CA 1
ATOM 829 C C . LEU A 1 102 ? 3.676 0.378 8.539 1.00 94.00 102 LEU A C 1
ATOM 831 O O . LEU A 1 102 ? 3.074 -0.054 7.556 1.00 94.00 102 LEU A O 1
ATOM 835 N N . HIS A 1 103 ? 3.841 -0.319 9.655 1.00 95.81 103 HIS A N 1
ATOM 836 C CA . HIS A 1 103 ? 3.155 -1.569 9.950 1.00 95.81 103 HIS A CA 1
ATOM 837 C C . HIS A 1 103 ? 2.001 -1.246 10.890 1.00 95.81 103 HIS A C 1
ATOM 839 O O . HIS A 1 103 ? 2.215 -0.670 11.960 1.00 95.81 103 HIS A O 1
ATOM 845 N N . LEU A 1 104 ? 0.785 -1.588 10.476 1.00 95.88 104 LEU A N 1
ATOM 846 C CA . LEU A 1 104 ? -0.430 -1.308 11.225 1.00 95.88 104 LEU A CA 1
ATOM 847 C C . LEU A 1 104 ? -1.167 -2.594 11.569 1.00 95.88 104 LEU A C 1
ATOM 849 O O . LEU A 1 104 ? -1.092 -3.583 10.838 1.00 95.88 104 LEU A O 1
ATOM 853 N N . GLU A 1 105 ? -1.916 -2.552 12.661 1.00 96.38 105 GLU A N 1
ATOM 854 C CA . GLU A 1 105 ? -2.720 -3.657 13.151 1.00 96.38 105 GLU A CA 1
ATOM 855 C C . GLU A 1 105 ? -4.140 -3.206 13.486 1.00 96.38 105 GLU A C 1
ATOM 857 O O . GLU A 1 105 ? -4.358 -2.144 14.069 1.00 96.38 105 GLU A O 1
ATOM 862 N N . TRP A 1 106 ? -5.118 -4.031 13.128 1.00 95.50 106 TRP A N 1
ATOM 863 C CA . TRP A 1 106 ? -6.505 -3.870 13.548 1.00 95.50 106 TRP A CA 1
ATOM 864 C C . TRP A 1 106 ? -7.039 -5.177 14.117 1.00 95.50 106 TRP A C 1
ATOM 866 O O . TRP A 1 106 ? -6.908 -6.239 13.503 1.00 95.50 106 TRP A O 1
ATOM 876 N N . ILE A 1 107 ? -7.687 -5.078 15.274 1.00 93.88 107 ILE A N 1
ATOM 877 C CA . ILE A 1 107 ? -8.404 -6.179 15.907 1.00 93.88 107 ILE A CA 1
ATOM 878 C C . ILE A 1 107 ? -9.887 -5.987 15.596 1.00 93.88 107 ILE A C 1
ATOM 880 O O . ILE A 1 107 ? -10.499 -5.013 16.028 1.00 93.88 107 ILE A O 1
ATOM 884 N N . SER A 1 108 ? -10.454 -6.904 14.820 1.00 90.38 108 SER A N 1
ATOM 885 C CA . SER A 1 108 ? -11.888 -6.894 14.509 1.00 90.38 108 SER A CA 1
ATOM 886 C C . SER A 1 108 ? -12.746 -7.260 15.722 1.00 90.38 108 SER A C 1
ATOM 888 O O . SER A 1 108 ? -12.265 -7.898 16.657 1.00 90.38 108 SER A O 1
ATOM 890 N N . ASP A 1 109 ? -14.049 -6.987 15.647 1.00 88.44 109 ASP A N 1
ATOM 891 C CA . ASP A 1 109 ? -15.027 -7.335 16.695 1.00 88.44 109 ASP A CA 1
ATOM 892 C C . ASP A 1 109 ? -15.082 -8.843 17.007 1.00 88.44 109 ASP A C 1
ATOM 894 O O . ASP A 1 109 ? -15.500 -9.260 18.083 1.00 88.44 109 ASP A O 1
ATOM 898 N N . THR A 1 110 ? -14.621 -9.678 16.070 1.00 91.00 110 THR A N 1
ATOM 899 C CA . THR A 1 110 ? -14.509 -11.138 16.242 1.00 91.00 110 THR A CA 1
ATOM 900 C C . THR A 1 110 ? -13.219 -11.578 16.947 1.00 91.00 110 THR A C 1
ATOM 902 O O . THR A 1 110 ? -12.982 -12.773 17.105 1.00 91.00 110 THR A O 1
ATOM 905 N N . GLY A 1 111 ? -12.352 -10.636 17.328 1.00 91.06 111 GLY A N 1
ATOM 906 C CA . GLY A 1 111 ? -11.035 -10.889 17.917 1.00 91.06 111 GLY A CA 1
ATOM 907 C C . GLY A 1 111 ? -9.948 -11.256 16.902 1.00 91.06 111 GLY A C 1
ATOM 908 O O . GLY A 1 111 ? -8.806 -11.504 17.282 1.00 91.06 111 GLY A O 1
ATOM 909 N N . ARG A 1 112 ? -10.265 -11.296 15.601 1.00 91.94 112 ARG A N 1
ATOM 910 C CA . ARG A 1 112 ? -9.275 -11.571 14.553 1.00 91.94 112 ARG A CA 1
ATOM 911 C C . ARG A 1 112 ? -8.388 -10.355 14.304 1.00 91.94 112 ARG A C 1
ATOM 913 O O . ARG A 1 112 ? -8.908 -9.253 14.126 1.00 91.94 112 ARG A O 1
ATOM 920 N N . ILE A 1 113 ? -7.083 -10.605 14.233 1.00 93.56 113 ILE A N 1
ATOM 921 C CA . ILE A 1 113 ? -6.037 -9.610 13.989 1.00 93.56 113 ILE A CA 1
ATOM 922 C C . ILE A 1 113 ? -5.740 -9.524 12.488 1.00 93.56 113 ILE A C 1
ATOM 924 O O . ILE A 1 113 ? -5.568 -10.548 11.817 1.00 93.56 113 ILE A O 1
ATOM 928 N N . TYR A 1 114 ? -5.675 -8.301 11.973 1.00 94.25 114 TYR A N 1
ATOM 929 C CA . TYR A 1 114 ? -5.301 -7.981 10.601 1.00 94.25 114 TYR A CA 1
ATOM 930 C C . TYR A 1 114 ? -4.089 -7.060 10.592 1.00 94.25 114 TYR A C 1
ATOM 932 O O . TYR A 1 114 ? -4.024 -6.117 11.375 1.00 94.25 114 TYR A O 1
ATOM 940 N N . HIS A 1 115 ? -3.163 -7.318 9.670 1.00 95.44 115 HIS A N 1
ATOM 941 C CA . HIS A 1 115 ? -1.961 -6.514 9.490 1.00 95.44 115 HIS A CA 1
ATOM 942 C C . HIS A 1 115 ? -2.009 -5.772 8.158 1.00 95.44 115 HIS A C 1
ATOM 944 O O . HIS A 1 115 ? -2.345 -6.354 7.123 1.00 95.44 115 HIS A O 1
ATOM 950 N N . PHE A 1 116 ? -1.620 -4.504 8.186 1.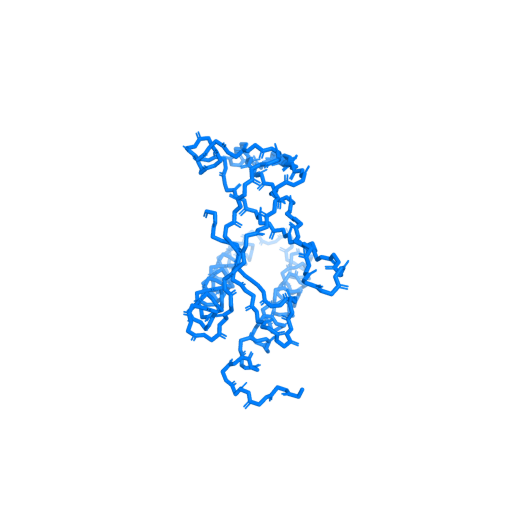00 95.25 116 PHE A N 1
ATOM 951 C CA . PHE A 1 116 ? -1.548 -3.637 7.018 1.00 95.25 116 PHE A CA 1
ATOM 952 C C . PHE A 1 116 ? -0.166 -3.012 6.916 1.00 95.25 116 PHE A C 1
ATOM 954 O O . PHE A 1 116 ? 0.532 -2.840 7.917 1.00 95.25 116 PHE A O 1
ATOM 961 N N . GLN A 1 117 ? 0.221 -2.661 5.696 1.00 94.00 117 GLN A N 1
ATOM 962 C CA . GLN A 1 117 ? 1.483 -1.994 5.427 1.00 94.00 117 GLN A CA 1
ATOM 963 C C . GLN A 1 117 ? 1.268 -0.811 4.494 1.00 94.00 117 GLN A C 1
ATOM 965 O O . GLN A 1 117 ? 0.526 -0.907 3.515 1.00 94.00 117 GLN A O 1
ATOM 970 N N . GLN A 1 118 ? 1.941 0.297 4.787 1.00 91.75 118 GLN A N 1
ATOM 971 C CA . GLN A 1 118 ? 1.947 1.471 3.925 1.00 91.75 118 GLN A CA 1
ATOM 972 C C . GLN A 1 118 ? 3.357 2.031 3.823 1.00 91.75 118 GLN A C 1
ATOM 974 O O . GLN A 1 118 ? 3.966 2.389 4.827 1.00 91.75 118 GLN A O 1
ATOM 979 N N . GLU A 1 119 ? 3.854 2.125 2.595 1.00 90.56 119 GLU A N 1
ATOM 980 C CA . GLU A 1 119 ? 5.094 2.82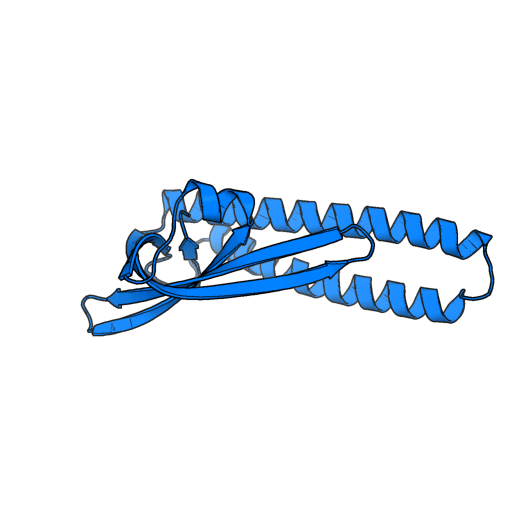9 2.292 1.00 90.56 119 GLU A CA 1
ATOM 981 C C . GLU A 1 119 ? 4.822 4.333 2.184 1.00 90.56 119 GLU A C 1
ATOM 983 O O . GLU A 1 119 ? 3.886 4.758 1.501 1.00 90.56 119 GLU A O 1
ATOM 988 N N . ILE A 1 120 ? 5.637 5.130 2.864 1.00 89.19 120 ILE A N 1
ATOM 989 C CA . ILE A 1 120 ? 5.532 6.582 2.952 1.00 89.19 120 ILE A CA 1
ATOM 990 C C . ILE A 1 120 ? 6.891 7.191 2.593 1.00 89.19 120 ILE A C 1
ATOM 992 O O . ILE A 1 120 ? 7.919 6.763 3.128 1.00 89.19 120 ILE A O 1
ATOM 996 N N . PRO A 1 121 ? 6.933 8.199 1.707 1.00 86.75 121 PRO A N 1
ATOM 997 C CA . PRO A 1 121 ? 8.170 8.905 1.406 1.00 86.75 121 PRO A CA 1
ATOM 998 C C . PRO A 1 121 ? 8.672 9.701 2.619 1.00 86.75 121 PRO A C 1
ATOM 1000 O O . PRO A 1 121 ? 7.878 10.241 3.392 1.00 86.75 121 PRO A O 1
ATOM 1003 N N . TRP A 1 122 ? 9.996 9.837 2.746 1.00 83.00 122 TRP A N 1
ATOM 1004 C CA . TRP A 1 122 ? 10.663 10.597 3.817 1.00 83.00 122 TRP A CA 1
ATOM 1005 C C . TRP A 1 122 ? 10.024 11.969 4.098 1.00 83.00 122 TRP A C 1
ATOM 1007 O O . TRP A 1 122 ? 9.757 12.325 5.247 1.00 83.00 122 TRP A O 1
ATOM 1017 N N . THR A 1 123 ? 9.698 12.718 3.041 1.00 80.50 123 THR A N 1
ATOM 1018 C CA . THR A 1 123 ? 9.086 14.052 3.144 1.00 80.50 123 THR A CA 1
ATOM 1019 C C . THR A 1 123 ? 7.749 14.036 3.884 1.00 80.50 123 THR A C 1
ATOM 1021 O O . THR A 1 123 ? 7.463 14.935 4.674 1.00 80.50 123 THR A O 1
ATOM 1024 N N . GLN A 1 124 ? 6.932 13.013 3.646 1.00 80.88 124 GLN A N 1
ATOM 1025 C CA . GLN A 1 124 ? 5.611 12.873 4.244 1.00 80.88 124 GLN A CA 1
ATOM 1026 C C . GLN A 1 124 ? 5.704 12.352 5.684 1.00 80.88 124 GLN A C 1
ATOM 1028 O O . GLN A 1 124 ? 4.999 12.853 6.563 1.00 80.88 124 GLN A O 1
ATOM 1033 N N . TYR A 1 125 ? 6.635 11.431 5.952 1.00 80.38 125 TYR A N 1
ATOM 1034 C CA . TYR A 1 125 ? 6.878 10.902 7.294 1.00 80.38 125 TYR A CA 1
ATOM 1035 C C . TYR A 1 125 ? 7.187 12.011 8.313 1.00 80.38 125 TYR A C 1
ATOM 1037 O O . TYR A 1 125 ? 6.551 12.098 9.368 1.00 80.38 125 TYR A O 1
ATOM 1045 N N . HIS A 1 126 ? 8.109 12.916 7.972 1.00 76.06 126 HIS A N 1
ATOM 1046 C CA . HIS A 1 126 ? 8.503 14.009 8.865 1.00 76.06 126 HIS A CA 1
ATOM 1047 C C . HIS A 1 126 ? 7.437 15.098 9.026 1.00 76.06 126 HIS A C 1
ATOM 1049 O O . HIS A 1 126 ? 7.410 15.770 10.059 1.00 76.06 126 HIS A O 1
ATOM 1055 N N . TYR A 1 127 ? 6.545 15.262 8.046 1.00 78.00 127 TYR A N 1
ATOM 1056 C CA . TYR A 1 127 ? 5.445 16.219 8.140 1.00 78.00 127 TYR A CA 1
ATOM 1057 C C . TYR A 1 127 ? 4.342 15.736 9.095 1.00 78.00 127 TYR A C 1
ATOM 1059 O O . TYR A 1 127 ? 3.849 16.515 9.908 1.00 78.00 127 TYR A O 1
ATOM 1067 N N . GLN A 1 128 ? 3.984 14.449 9.034 1.00 76.12 128 GLN A N 1
ATOM 1068 C CA . GLN A 1 128 ? 2.849 13.885 9.779 1.00 76.12 128 GLN A CA 1
ATOM 1069 C C . GLN A 1 128 ? 3.219 13.259 11.132 1.00 76.12 128 GLN A C 1
ATOM 1071 O O . GLN A 1 128 ? 2.323 12.985 11.926 1.00 76.12 128 GLN A O 1
ATOM 1076 N N . ARG A 1 129 ? 4.518 13.097 11.437 1.00 76.62 129 ARG A N 1
ATOM 1077 C CA . ARG A 1 129 ? 5.038 12.600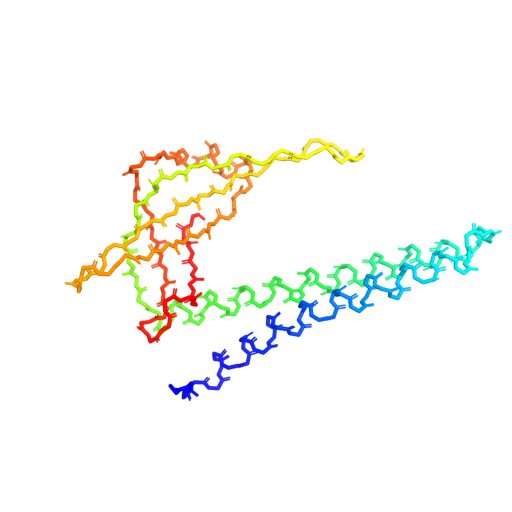 12.730 1.00 76.62 129 ARG A CA 1
ATOM 1078 C C . ARG A 1 129 ? 4.368 11.300 13.192 1.00 76.62 129 ARG A C 1
ATOM 1080 O O . ARG A 1 129 ? 3.841 11.216 14.300 1.00 76.62 129 ARG A O 1
ATOM 1087 N N . TYR A 1 130 ? 4.411 10.278 12.346 1.00 84.81 130 TYR A N 1
ATOM 1088 C CA . TYR A 1 130 ? 3.951 8.941 12.712 1.00 84.81 130 TYR A CA 1
ATOM 1089 C C . TYR A 1 130 ? 4.741 8.381 13.897 1.00 84.81 130 TYR A C 1
ATOM 1091 O O . TYR A 1 130 ? 5.965 8.489 13.943 1.00 84.81 130 TYR A O 1
ATOM 1099 N N . THR A 1 131 ? 4.044 7.757 14.846 1.00 89.62 131 THR A N 1
ATOM 1100 C CA . THR A 1 131 ? 4.654 7.123 16.017 1.00 89.62 131 THR A CA 1
ATOM 1101 C C . THR A 1 131 ? 4.006 5.767 16.285 1.00 89.62 131 THR A C 1
ATOM 1103 O O . THR A 1 131 ? 2.794 5.624 16.117 1.00 89.62 131 THR A O 1
ATOM 1106 N N . PRO A 1 132 ? 4.772 4.749 16.721 1.00 93.00 132 PRO A N 1
ATOM 1107 C CA . PRO A 1 132 ? 4.174 3.507 17.192 1.00 93.00 132 PRO A CA 1
ATOM 1108 C C . PRO A 1 132 ? 3.175 3.790 18.321 1.00 93.00 132 PRO A C 1
ATOM 1110 O O . PRO A 1 132 ? 3.447 4.581 19.224 1.00 93.00 132 PRO A O 1
ATOM 1113 N N . GLY A 1 133 ? 2.010 3.159 18.251 1.00 92.06 133 GLY A N 1
ATOM 1114 C CA . GLY A 1 133 ? 0.884 3.363 19.153 1.00 92.06 133 GLY A CA 1
ATOM 1115 C C . GLY A 1 133 ? -0.157 4.369 18.655 1.00 92.06 133 GLY A C 1
ATOM 1116 O O . GLY A 1 133 ? -1.278 4.346 19.170 1.00 92.06 133 GLY A O 1
ATOM 1117 N N . SER A 1 134 ? 0.163 5.212 17.664 1.00 91.94 134 SER A N 1
ATOM 1118 C CA . SER A 1 134 ? -0.823 6.109 17.052 1.00 91.94 134 SER A CA 1
ATOM 1119 C C . SER A 1 134 ? -1.783 5.353 16.127 1.00 91.94 134 SER A C 1
ATOM 1121 O O . SER A 1 134 ? -1.546 4.200 15.767 1.00 91.94 134 SER A O 1
ATOM 1123 N N . TRP A 1 135 ? -2.892 5.997 15.767 1.00 92.12 135 TRP A N 1
ATOM 1124 C CA . TRP A 1 135 ? -3.942 5.411 14.937 1.00 92.12 135 TRP A CA 1
ATOM 1125 C C . TRP A 1 135 ? -3.945 6.039 13.547 1.00 92.12 135 TRP A C 1
ATOM 1127 O O . TRP A 1 135 ? -3.829 7.258 13.418 1.00 92.12 135 TRP A O 1
ATOM 1137 N N . CYS A 1 136 ? -4.140 5.213 12.523 1.00 92.19 136 CYS A N 1
ATOM 1138 C CA . CYS A 1 136 ? -4.372 5.651 11.153 1.00 92.19 136 CYS A CA 1
ATOM 1139 C C . CYS A 1 136 ? -5.679 5.079 10.622 1.00 92.19 136 CYS A C 1
ATOM 1141 O O . CYS A 1 136 ? -6.085 3.963 10.959 1.00 92.19 136 CYS A O 1
ATOM 1143 N N . THR A 1 137 ? -6.302 5.843 9.736 1.00 94.06 137 THR A N 1
ATOM 1144 C CA . THR A 1 137 ? -7.490 5.406 9.017 1.00 94.06 137 THR A CA 1
ATOM 1145 C C . THR A 1 137 ? -7.089 4.433 7.913 1.00 94.06 137 THR A C 1
ATOM 1147 O O . THR A 1 137 ? -6.215 4.720 7.092 1.00 94.06 137 THR A O 1
ATOM 1150 N N . VAL A 1 138 ? -7.735 3.272 7.870 1.00 94.94 138 VAL A N 1
ATOM 1151 C CA . VAL A 1 138 ? -7.564 2.285 6.800 1.00 94.94 138 VAL A CA 1
ATOM 1152 C C . VAL A 1 138 ? -8.921 2.008 6.177 1.00 94.94 138 VAL A C 1
ATOM 1154 O O . VAL A 1 138 ? -9.880 1.670 6.865 1.00 94.94 138 VAL A O 1
ATOM 1157 N N . HIS A 1 139 ? -8.996 2.131 4.858 1.00 95.50 139 HIS A N 1
ATOM 1158 C CA . HIS A 1 139 ? -10.154 1.700 4.092 1.00 95.50 139 HIS A CA 1
ATOM 1159 C C . HIS A 1 139 ? -9.951 0.259 3.652 1.00 95.50 139 HIS A C 1
ATOM 1161 O O . HIS A 1 139 ? -8.983 -0.036 2.948 1.00 95.50 139 HIS A O 1
ATOM 1167 N N . ILE A 1 140 ? -10.868 -0.622 4.031 1.00 94.56 140 ILE A N 1
ATOM 1168 C CA . ILE A 1 140 ? -10.832 -2.043 3.683 1.00 94.56 140 ILE A CA 1
ATOM 1169 C C . ILE A 1 140 ? -12.087 -2.439 2.914 1.00 94.56 140 ILE A C 1
ATOM 1171 O O . ILE A 1 140 ? -13.153 -1.850 3.093 1.00 94.56 140 ILE A O 1
ATOM 1175 N N . ASP A 1 141 ? -11.982 -3.464 2.079 1.00 92.38 141 ASP A N 1
ATOM 1176 C CA . ASP A 1 141 ? -13.165 -4.190 1.636 1.00 92.38 141 ASP A CA 1
ATOM 1177 C C . ASP A 1 141 ? -13.649 -5.113 2.776 1.00 92.38 141 ASP A C 1
ATOM 1179 O O . ASP A 1 141 ? -12.871 -5.956 3.233 1.00 92.38 141 ASP A O 1
ATOM 1183 N N . PRO A 1 142 ? -14.904 -4.984 3.248 1.00 86.00 142 PRO A N 1
ATOM 1184 C CA . PRO A 1 142 ? -15.433 -5.824 4.325 1.00 86.00 142 PRO A CA 1
ATOM 1185 C C . PRO A 1 142 ? -15.469 -7.321 3.976 1.00 86.00 142 PRO A C 1
ATOM 1187 O O . PRO A 1 142 ? -15.341 -8.155 4.872 1.00 86.00 142 PRO A O 1
ATOM 1190 N N . ASP A 1 143 ? -15.594 -7.677 2.693 1.00 87.38 143 ASP A N 1
ATOM 1191 C CA . ASP A 1 143 ? -15.604 -9.071 2.232 1.00 87.38 143 ASP A CA 1
ATOM 1192 C C . ASP A 1 143 ? -14.185 -9.632 2.028 1.00 87.38 143 ASP A C 1
ATOM 1194 O O . ASP A 1 143 ? -13.995 -10.846 1.898 1.00 87.38 143 ASP A O 1
ATOM 1198 N N . ASP A 1 144 ? -13.182 -8.757 1.933 1.00 88.06 144 ASP A N 1
ATOM 1199 C CA . ASP A 1 144 ? -11.797 -9.102 1.610 1.00 88.06 144 ASP A CA 1
ATOM 1200 C C . ASP A 1 144 ? -10.812 -8.065 2.183 1.00 88.06 144 ASP A C 1
ATOM 1202 O O . ASP A 1 144 ? -10.334 -7.187 1.456 1.00 88.06 144 ASP A O 1
ATOM 1206 N N . PRO A 1 145 ? -10.438 -8.185 3.470 1.00 85.81 145 PRO A N 1
ATOM 1207 C CA . PRO A 1 145 ? -9.565 -7.222 4.148 1.00 85.81 145 PRO A CA 1
ATOM 1208 C C . PRO A 1 145 ? -8.153 -7.096 3.554 1.00 85.81 145 PRO A C 1
ATOM 1210 O O . PRO A 1 145 ? -7.410 -6.187 3.915 1.00 85.81 145 PRO A O 1
ATOM 1213 N N . THR A 1 146 ? -7.762 -7.986 2.633 1.00 88.44 146 THR A N 1
ATOM 1214 C CA . THR A 1 146 ? -6.497 -7.870 1.889 1.00 88.44 146 THR A CA 1
ATOM 1215 C C . THR A 1 146 ? -6.548 -6.773 0.823 1.00 88.44 146 THR A C 1
ATOM 1217 O O . THR A 1 146 ? -5.513 -6.247 0.405 1.00 88.44 146 THR A O 1
ATOM 1220 N N . PHE A 1 147 ? -7.749 -6.371 0.402 1.00 90.62 147 PHE A N 1
ATOM 1221 C CA . PHE A 1 147 ? -7.965 -5.237 -0.481 1.00 90.62 147 PHE A CA 1
ATOM 1222 C C . PHE A 1 147 ? -8.162 -3.969 0.356 1.00 90.62 147 PHE A C 1
ATOM 1224 O O . PHE A 1 147 ? -9.283 -3.616 0.712 1.00 90.62 147 PHE A O 1
ATOM 1231 N N . TYR A 1 148 ? -7.057 -3.288 0.672 1.00 93.62 148 TYR A N 1
ATOM 1232 C CA . TYR A 1 148 ? -7.065 -2.111 1.542 1.00 93.62 148 TYR A CA 1
ATOM 1233 C C . TYR A 1 148 ? -6.286 -0.916 0.980 1.00 93.62 148 TYR A C 1
ATOM 1235 O O . TYR A 1 148 ? -5.501 -1.040 0.032 1.00 93.62 148 TYR A O 1
ATOM 1243 N N . HIS A 1 149 ? -6.508 0.247 1.588 1.00 93.44 149 HIS A N 1
ATOM 1244 C CA . HIS A 1 149 ? -5.743 1.473 1.402 1.00 93.44 149 HIS A CA 1
ATOM 1245 C C . HIS A 1 149 ? -5.603 2.189 2.745 1.00 93.44 149 HIS A C 1
ATOM 1247 O O . HIS A 1 149 ? -6.603 2.455 3.406 1.00 93.44 149 HIS A O 1
ATOM 1253 N N . VAL A 1 150 ? -4.371 2.510 3.131 1.00 91.44 150 VAL A N 1
ATOM 1254 C CA . VAL A 1 150 ? -4.093 3.302 4.331 1.00 91.44 150 VAL A CA 1
ATOM 1255 C C . VAL A 1 150 ? -4.131 4.778 3.954 1.00 91.44 150 VAL A C 1
ATOM 1257 O O . VAL A 1 150 ? -3.456 5.200 3.013 1.00 91.44 150 VAL A O 1
ATOM 1260 N N . GLU A 1 151 ? -4.932 5.553 4.676 1.00 86.00 151 GLU A N 1
ATOM 1261 C CA . GLU A 1 151 ? -4.916 7.007 4.600 1.00 86.00 151 GLU A CA 1
ATOM 1262 C C . GLU A 1 151 ? -3.814 7.514 5.532 1.00 86.00 151 GLU A C 1
ATOM 1264 O O . GLU A 1 151 ? -4.019 7.751 6.723 1.00 86.00 151 GLU A O 1
ATOM 1269 N N . ALA A 1 152 ? -2.616 7.579 4.960 1.00 72.00 152 ALA A N 1
ATOM 1270 C CA . ALA A 1 152 ? -1.441 8.210 5.527 1.00 72.00 152 ALA A CA 1
ATOM 1271 C C . ALA A 1 152 ? -1.115 9.450 4.695 1.00 72.00 152 ALA A C 1
ATOM 1273 O O . ALA A 1 152 ? -1.130 9.354 3.445 1.00 72.00 152 ALA A O 1
#

pLDDT: mean 85.37, std 8.45, range [47.25, 96.38]